Protein AF-A0A2V1DP53-F1 (afdb_monomer_lite)

InterPro domains:
  IPR018392 LysM domain [PS51782] (34-81)
  IPR036779 LysM domain superfamily [G3DSA:3.10.350.10] (40-82)

Foldseek 3Di:
DDDPDDPPPPPPPPPPDPCPPDDAQQDWDADDKDFAAQDDDQCSLVVLCVVLVHDSVVQCSQPVQADSSR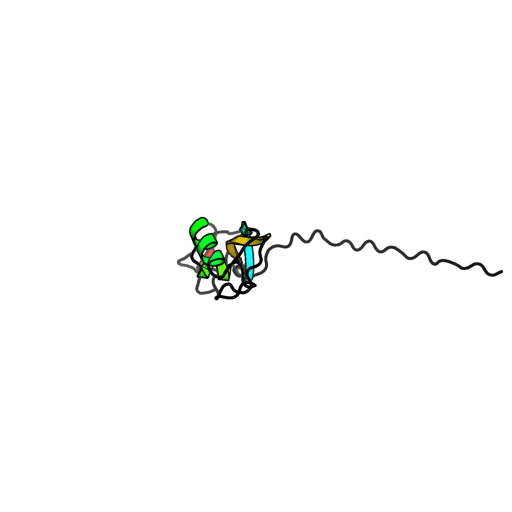PRDHHRDMGGNDTDRHHAAPPVQAADDVVRRHAVCPPPAGDQDPPPRGGHVHD

Secondary structure (DSSP, 8-state):
---------------------PPPTT-EEEEEEEE--S---TTHHHHHHHHTT--HHHHHHH-TTS-TTSTT--TT-EEEEEEEEPPPB-TTSB-BGGGTTBB-TTSSS-EE-TTT-BEES--

Sequence (123 aa):
MPTRLFALGVVSALLTPLVFCAPTPGDIVCRYEATTPAQVNYYTCTELSLKYFITVDKFFELNPSVDKDCETIKPNAVYCVKGWKQPPLANDGLCGLPHNNASCAGLDKQCCNSETWTCGNEE

Structure (mmCIF, N/CA/C/O backbone):
data_AF-A0A2V1DP53-F1
#
_entry.id   AF-A0A2V1DP53-F1
#
loop_
_atom_site.group_PDB
_atom_site.id
_atom_site.type_symbol
_atom_site.label_atom_id
_atom_site.label_alt_id
_atom_site.label_comp_id
_atom_site.label_asym_id
_atom_site.label_entity_id
_atom_site.label_seq_id
_atom_site.pdbx_PDB_ins_code
_atom_site.Cartn_x
_atom_site.Cartn_y
_atom_site.Cartn_z
_atom_site.occupancy
_atom_site.B_iso_or_equiv
_atom_site.auth_seq_id
_atom_site.auth_comp_id
_atom_site.auth_asym_id
_atom_site.auth_atom_id
_atom_site.pdbx_PDB_model_num
ATOM 1 N N . MET A 1 1 ? 45.204 -10.565 50.663 1.00 35.62 1 MET A N 1
ATOM 2 C CA . MET A 1 1 ? 44.944 -11.675 49.715 1.00 35.62 1 MET A CA 1
ATOM 3 C C . MET A 1 1 ? 43.518 -12.173 49.940 1.00 35.62 1 MET A C 1
ATOM 5 O O . MET A 1 1 ? 43.194 -12.339 51.108 1.00 35.62 1 MET A O 1
ATOM 9 N N . PRO A 1 2 ? 42.678 -12.416 48.913 1.00 44.06 2 PRO A N 1
ATOM 10 C CA . PRO A 1 2 ? 42.877 -12.214 47.480 1.00 44.06 2 PRO A CA 1
ATOM 11 C C . PRO A 1 2 ? 42.044 -11.051 46.908 1.00 44.06 2 PRO A C 1
ATOM 13 O O . PRO A 1 2 ? 40.897 -10.808 47.275 1.00 44.06 2 PRO A O 1
ATOM 16 N N . THR A 1 3 ? 42.666 -10.350 45.971 1.00 35.31 3 THR A N 1
ATOM 17 C CA . THR A 1 3 ? 42.108 -9.294 45.130 1.00 35.31 3 THR A CA 1
ATOM 18 C C . THR A 1 3 ? 41.232 -9.942 44.057 1.00 35.31 3 THR A C 1
ATOM 20 O O . THR A 1 3 ? 41.723 -10.775 43.295 1.00 35.31 3 THR A O 1
ATOM 23 N N . ARG A 1 4 ? 39.942 -9.592 43.974 1.00 48.47 4 ARG A N 1
ATOM 24 C CA . ARG A 1 4 ? 39.119 -9.969 42.817 1.00 48.47 4 ARG A CA 1
ATOM 25 C C . ARG A 1 4 ? 39.424 -9.008 41.674 1.00 48.47 4 ARG A C 1
ATOM 27 O O . ARG A 1 4 ? 39.021 -7.851 41.687 1.00 48.47 4 ARG A O 1
ATOM 34 N N . LEU A 1 5 ? 40.193 -9.519 40.723 1.00 44.00 5 LEU A N 1
ATOM 35 C CA . LEU A 1 5 ? 40.497 -8.905 39.443 1.00 44.00 5 LEU A CA 1
ATOM 36 C C . LEU A 1 5 ? 39.199 -8.867 38.617 1.00 44.00 5 LEU A C 1
ATOM 38 O O . LEU A 1 5 ? 38.767 -9.894 38.096 1.00 44.00 5 LEU A O 1
ATOM 42 N N . PHE A 1 6 ? 38.539 -7.711 38.536 1.00 46.09 6 PHE A N 1
ATOM 43 C CA . PHE A 1 6 ? 37.500 -7.503 37.530 1.00 46.09 6 PHE A CA 1
ATOM 44 C C . PHE A 1 6 ? 38.208 -7.285 36.198 1.00 46.09 6 PHE A C 1
ATOM 46 O O . PHE A 1 6 ? 38.866 -6.266 35.990 1.00 46.09 6 PHE A O 1
ATOM 53 N N . ALA A 1 7 ? 38.136 -8.293 35.331 1.00 48.44 7 ALA A N 1
ATOM 54 C CA . ALA A 1 7 ? 38.573 -8.177 33.954 1.00 48.44 7 ALA A CA 1
ATOM 55 C C . ALA A 1 7 ? 37.872 -6.968 33.317 1.00 48.44 7 ALA A C 1
ATOM 57 O O . ALA A 1 7 ? 36.646 -6.858 33.367 1.00 48.44 7 ALA A O 1
ATOM 58 N N . LEU A 1 8 ? 38.667 -6.065 32.742 1.00 46.22 8 LEU A N 1
ATOM 59 C CA . LEU A 1 8 ? 38.207 -5.013 31.844 1.00 46.22 8 LEU A CA 1
ATOM 60 C C . LEU A 1 8 ? 37.544 -5.694 30.644 1.00 46.22 8 LEU A C 1
ATOM 62 O O . LEU A 1 8 ? 38.205 -6.083 29.684 1.00 46.22 8 LEU A O 1
ATOM 66 N N . GLY A 1 9 ? 36.231 -5.895 30.741 1.00 44.94 9 GLY A N 1
ATOM 67 C CA . GLY A 1 9 ? 35.407 -6.263 29.608 1.00 44.94 9 GLY A CA 1
ATOM 68 C C . GLY A 1 9 ? 35.479 -5.124 28.607 1.00 44.94 9 GLY A C 1
ATOM 69 O O . GLY A 1 9 ? 34.985 -4.029 28.866 1.00 44.94 9 GLY A O 1
ATOM 70 N N . VAL A 1 10 ? 36.139 -5.372 27.482 1.00 55.25 10 VAL A N 1
ATOM 71 C CA . VAL A 1 10 ? 36.042 -4.529 26.297 1.00 55.25 10 VAL A CA 1
ATOM 72 C C . VAL A 1 10 ? 34.564 -4.407 25.938 1.00 55.25 10 VAL A C 1
ATOM 74 O O . VAL A 1 10 ? 33.945 -5.361 25.469 1.00 55.25 10 VAL A O 1
ATOM 77 N N . VAL A 1 11 ? 33.974 -3.240 26.195 1.00 53.72 11 VAL A N 1
ATOM 78 C CA . VAL A 1 11 ? 32.666 -2.892 25.645 1.00 53.72 11 VAL A CA 1
ATOM 79 C C . VAL A 1 11 ? 32.897 -2.738 24.149 1.00 53.72 11 VAL A C 1
ATOM 81 O O . VAL A 1 11 ? 33.346 -1.695 23.678 1.00 53.72 11 VAL A O 1
ATOM 84 N N . SER A 1 12 ? 32.698 -3.825 23.407 1.00 55.00 12 SER A N 1
ATOM 85 C CA . SER A 1 12 ? 32.661 -3.778 21.955 1.00 55.00 12 SER A CA 1
ATOM 86 C C . SER A 1 12 ? 31.461 -2.912 21.599 1.00 55.00 12 SER A C 1
ATOM 88 O O . SER A 1 12 ? 30.312 -3.333 21.731 1.00 55.00 12 SER A O 1
ATOM 90 N N . ALA A 1 13 ? 31.730 -1.658 21.240 1.00 55.69 13 ALA A N 1
ATOM 91 C CA . ALA A 1 13 ? 30.759 -0.821 20.572 1.00 55.69 13 ALA A CA 1
ATOM 92 C C . ALA A 1 13 ? 30.452 -1.518 19.246 1.00 55.69 13 ALA A C 1
ATOM 94 O O . ALA A 1 13 ? 31.193 -1.376 18.273 1.00 55.69 13 ALA A O 1
ATOM 95 N N . LEU A 1 14 ? 29.397 -2.335 19.234 1.00 57.44 14 LEU A N 1
ATOM 96 C CA . LEU A 1 14 ? 28.784 -2.770 17.996 1.00 57.44 14 LEU A CA 1
ATOM 97 C C . LEU A 1 14 ? 28.376 -1.480 17.292 1.00 57.44 14 LEU A C 1
ATOM 99 O O . LEU A 1 14 ? 27.417 -0.821 17.688 1.00 57.44 14 LEU A O 1
ATOM 103 N N . LEU A 1 15 ? 29.157 -1.094 16.284 1.00 55.44 15 LEU A N 1
ATOM 104 C CA . LEU A 1 15 ? 28.704 -0.228 15.214 1.00 55.44 15 LEU A CA 1
ATOM 105 C C . LEU A 1 15 ? 27.501 -0.941 14.597 1.00 55.44 15 LEU A C 1
ATOM 107 O O . LEU A 1 15 ? 27.648 -1.682 13.633 1.00 55.44 15 LEU A O 1
ATOM 111 N N . THR A 1 16 ? 26.312 -0.775 15.177 1.00 58.09 16 THR A N 1
ATOM 112 C CA . THR A 1 16 ? 25.082 -0.933 14.416 1.00 58.09 16 THR A CA 1
ATOM 113 C C . THR A 1 16 ? 25.226 0.078 13.295 1.00 58.09 16 THR A C 1
ATOM 115 O O . THR A 1 16 ? 25.246 1.281 13.590 1.00 58.09 16 THR A O 1
ATOM 118 N N . PRO A 1 17 ? 25.400 -0.354 12.033 1.00 54.41 17 PRO A N 1
ATOM 119 C CA . PRO A 1 17 ? 25.292 0.589 10.944 1.00 54.41 17 PRO A CA 1
ATOM 120 C C . PRO A 1 17 ? 23.936 1.257 11.139 1.00 54.41 17 PRO A C 1
ATOM 122 O O . PRO A 1 17 ? 22.970 0.593 11.532 1.00 54.41 17 PRO A O 1
ATOM 125 N N . LEU A 1 18 ? 23.849 2.559 10.896 1.00 56.50 18 LEU A N 1
ATOM 126 C CA . LEU A 1 18 ? 22.557 3.154 10.605 1.00 56.50 18 LEU A CA 1
ATOM 127 C C . LEU A 1 18 ? 22.102 2.496 9.297 1.00 56.50 18 LEU A C 1
ATOM 129 O O . LEU A 1 18 ? 22.380 2.993 8.209 1.00 56.50 18 LEU A O 1
ATOM 133 N N . VAL A 1 19 ? 21.519 1.299 9.413 1.00 57.72 19 VAL A N 1
ATOM 134 C CA . VAL A 1 19 ? 20.837 0.592 8.343 1.00 57.72 19 VAL A CA 1
ATOM 135 C C . VAL A 1 19 ? 19.652 1.486 8.051 1.00 57.72 19 VAL A C 1
ATOM 137 O O . VAL A 1 19 ? 18.611 1.404 8.700 1.00 57.72 19 VAL A O 1
ATOM 140 N N . PHE A 1 20 ? 19.837 2.411 7.115 1.00 58.94 20 PHE A N 1
ATOM 141 C CA . PHE A 1 20 ? 18.717 2.971 6.394 1.00 58.94 20 PHE A CA 1
ATOM 142 C C . PHE A 1 20 ? 18.068 1.776 5.702 1.00 58.94 20 PHE A C 1
ATOM 144 O O . PHE A 1 20 ? 18.566 1.272 4.698 1.00 58.94 20 PHE A O 1
ATOM 151 N N . CYS A 1 21 ? 17.045 1.241 6.364 1.00 63.56 21 CYS A N 1
ATOM 152 C CA . CYS A 1 21 ? 16.296 0.069 5.956 1.00 63.56 21 CYS A CA 1
ATOM 153 C C . CYS A 1 21 ? 15.524 0.451 4.694 1.00 63.56 21 CYS A C 1
ATOM 155 O O . CYS A 1 21 ? 14.397 0.941 4.765 1.00 63.56 21 CYS A O 1
ATOM 157 N N . ALA A 1 22 ? 16.176 0.343 3.536 1.00 77.00 22 ALA A N 1
ATOM 158 C CA . ALA A 1 22 ? 15.469 0.406 2.273 1.00 77.00 22 ALA A CA 1
ATOM 159 C C . ALA A 1 22 ? 14.455 -0.751 2.264 1.00 77.00 22 ALA A C 1
ATOM 161 O O . ALA A 1 22 ? 14.828 -1.870 2.629 1.00 77.00 22 ALA A O 1
ATOM 162 N N . PRO A 1 23 ? 13.190 -0.499 1.893 1.00 85.56 23 PRO A N 1
ATOM 163 C CA . PRO A 1 23 ? 12.180 -1.543 1.858 1.00 85.56 23 PRO A CA 1
ATOM 164 C C . PRO A 1 23 ? 12.606 -2.643 0.886 1.00 85.56 23 PRO A C 1
ATOM 166 O O . PRO A 1 23 ? 13.046 -2.375 -0.236 1.00 85.56 23 PRO A O 1
ATOM 169 N N . THR A 1 24 ? 12.479 -3.885 1.330 1.00 90.38 24 THR A N 1
ATOM 170 C CA . THR A 1 24 ? 12.749 -5.073 0.528 1.00 90.38 24 THR A CA 1
ATOM 171 C C . THR A 1 24 ? 11.529 -5.436 -0.318 1.00 90.38 24 THR A C 1
ATOM 173 O O . THR A 1 24 ? 10.407 -5.030 -0.002 1.00 90.38 24 THR A O 1
ATOM 176 N N . PRO A 1 25 ? 11.704 -6.190 -1.418 1.00 92.44 25 PRO A N 1
ATOM 177 C CA . PRO A 1 25 ? 10.578 -6.641 -2.222 1.00 92.44 25 PRO A CA 1
ATOM 178 C C . PRO A 1 25 ? 9.557 -7.408 -1.378 1.00 92.44 25 PRO A C 1
ATOM 180 O O . PRO A 1 25 ? 9.873 -8.417 -0.752 1.00 92.44 25 PRO A O 1
ATOM 183 N N . GLY A 1 26 ? 8.314 -6.940 -1.400 1.00 92.12 26 GLY A N 1
ATOM 184 C CA . GLY A 1 26 ? 7.209 -7.495 -0.631 1.00 92.12 26 GLY A CA 1
ATOM 185 C C . GLY A 1 26 ? 6.844 -6.720 0.633 1.00 92.12 26 GLY A C 1
ATOM 186 O O . GLY A 1 26 ? 5.721 -6.904 1.107 1.00 92.12 26 GLY A O 1
ATOM 187 N N . ASP A 1 27 ? 7.713 -5.832 1.119 1.00 94.00 27 ASP A N 1
ATOM 188 C CA . ASP A 1 27 ? 7.405 -4.962 2.252 1.00 94.00 27 ASP A CA 1
ATOM 189 C C . ASP A 1 27 ? 6.283 -3.984 1.904 1.00 94.00 27 ASP A C 1
ATOM 19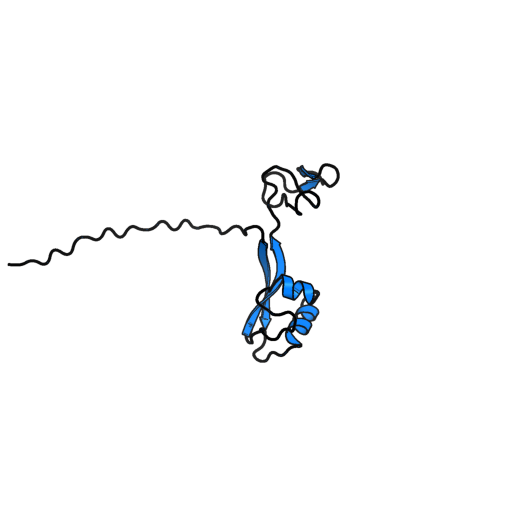1 O O . ASP A 1 27 ? 6.171 -3.512 0.770 1.00 94.00 27 ASP A O 1
ATOM 195 N N . ILE A 1 28 ? 5.457 -3.637 2.890 1.00 95.50 28 ILE A N 1
ATOM 196 C CA . ILE A 1 28 ? 4.486 -2.557 2.728 1.00 95.50 28 ILE A CA 1
ATOM 197 C C . ILE A 1 28 ? 5.179 -1.229 3.016 1.00 95.50 28 ILE A C 1
ATOM 199 O O . ILE A 1 28 ? 5.534 -0.927 4.154 1.00 95.50 28 ILE A O 1
ATOM 203 N N . VAL A 1 29 ? 5.325 -0.404 1.983 1.00 94.62 29 VAL A N 1
ATOM 204 C CA . VAL A 1 29 ? 5.775 0.979 2.128 1.00 94.62 29 VAL A CA 1
ATOM 205 C C . VAL A 1 29 ? 4.562 1.840 2.438 1.00 94.62 29 VAL A C 1
ATOM 207 O O . VAL A 1 29 ? 3.760 2.154 1.551 1.00 94.62 29 VAL A O 1
ATOM 210 N N . CYS A 1 30 ? 4.418 2.223 3.707 1.00 96.94 30 CYS A N 1
ATOM 211 C CA . CYS A 1 30 ? 3.339 3.104 4.118 1.00 96.94 30 CYS A CA 1
ATOM 212 C C . CYS A 1 30 ? 3.710 4.580 3.959 1.00 96.94 30 CYS A C 1
ATOM 214 O O . CYS A 1 30 ? 4.723 5.048 4.468 1.00 96.94 30 CYS A O 1
ATOM 216 N N . ARG A 1 31 ? 2.860 5.328 3.252 1.00 96.50 31 ARG A N 1
ATOM 217 C CA . ARG A 1 31 ? 2.997 6.773 3.028 1.00 96.50 31 ARG A CA 1
ATOM 218 C C . ARG A 1 31 ? 2.041 7.589 3.890 1.00 96.50 31 ARG A C 1
ATOM 220 O O . ARG A 1 31 ? 2.322 8.752 4.171 1.00 96.50 31 ARG A O 1
ATOM 227 N N . TYR A 1 32 ? 0.887 7.026 4.233 1.00 97.62 32 TYR A N 1
ATOM 228 C CA . TYR A 1 32 ? -0.089 7.684 5.087 1.00 97.62 32 TYR A CA 1
ATOM 229 C C . TYR A 1 32 ? -0.819 6.666 5.951 1.00 97.62 32 TYR A C 1
ATOM 231 O O . TYR A 1 32 ? -1.300 5.640 5.462 1.00 97.62 32 TYR A O 1
ATOM 239 N N . GLU A 1 33 ? -0.925 7.002 7.226 1.00 98.38 33 GLU A N 1
ATOM 240 C CA . GLU A 1 33 ? -1.472 6.156 8.271 1.00 98.38 33 GLU A CA 1
ATOM 241 C C . GLU A 1 33 ? -2.750 6.767 8.848 1.00 98.38 33 GLU A C 1
ATOM 243 O O . GLU A 1 33 ? -2.950 7.984 8.837 1.00 98.38 33 GLU A O 1
ATOM 248 N N . ALA A 1 34 ? -3.615 5.911 9.374 1.00 98.00 34 ALA A N 1
ATOM 249 C CA . ALA A 1 34 ? -4.808 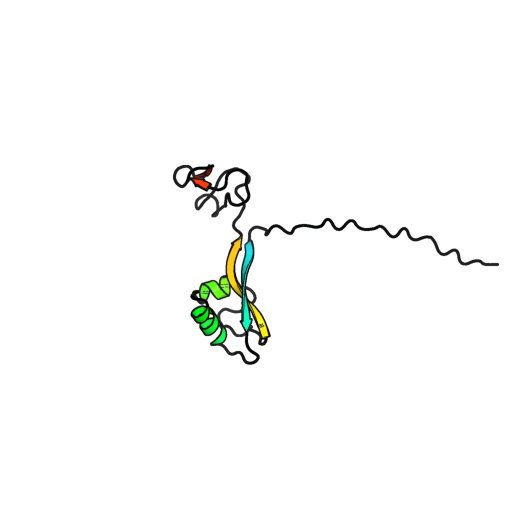6.296 10.101 1.00 98.00 34 ALA A CA 1
ATOM 250 C C . ALA A 1 34 ? -4.870 5.556 11.434 1.00 98.00 34 ALA A C 1
ATOM 252 O O . ALA A 1 34 ? -4.601 4.357 11.502 1.00 98.00 34 ALA A O 1
ATOM 253 N N . THR A 1 35 ? -5.281 6.267 12.480 1.00 98.31 35 THR A N 1
ATOM 254 C CA . THR A 1 35 ? -5.535 5.671 13.791 1.00 98.31 35 THR A CA 1
ATOM 255 C C . THR A 1 35 ? -7.016 5.348 13.926 1.00 98.31 35 THR A C 1
ATOM 257 O O . THR A 1 35 ? -7.872 6.216 13.733 1.00 98.31 35 THR A O 1
ATOM 260 N N . THR A 1 36 ? -7.336 4.106 14.271 1.00 98.19 36 THR A N 1
ATOM 261 C CA . THR A 1 36 ? -8.706 3.707 14.626 1.00 98.19 36 THR A CA 1
ATOM 262 C C . THR A 1 36 ? -9.161 4.378 15.925 1.00 98.19 36 THR A C 1
ATOM 264 O O . THR A 1 36 ? -8.336 4.569 16.822 1.00 98.19 36 THR A O 1
ATOM 267 N N . PRO A 1 37 ? -10.462 4.661 16.092 1.00 96.56 37 PRO A N 1
ATOM 268 C CA . PRO A 1 37 ? -11.008 5.140 17.360 1.00 96.56 37 PRO A CA 1
ATOM 269 C C . PRO A 1 37 ? -10.955 4.071 18.471 1.00 96.56 37 PRO A C 1
ATOM 271 O O . PRO A 1 37 ? -10.559 2.925 18.257 1.00 96.56 37 PRO A O 1
ATOM 274 N N . ALA A 1 38 ? -11.381 4.450 19.680 1.00 97.50 38 ALA A N 1
ATOM 275 C CA . ALA A 1 38 ? -11.408 3.563 20.847 1.00 97.50 38 ALA A CA 1
ATOM 276 C C . ALA A 1 38 ? -12.445 2.427 20.753 1.00 97.50 38 ALA A C 1
ATOM 278 O O . ALA A 1 38 ? -12.350 1.452 21.494 1.00 97.50 38 ALA A O 1
ATOM 279 N N . GLN A 1 39 ? -13.432 2.553 19.866 1.00 97.38 39 GLN A N 1
ATOM 280 C CA . GLN A 1 39 ? -14.423 1.518 19.584 1.00 97.38 39 GLN A CA 1
ATOM 281 C C . GLN A 1 39 ? -14.302 1.115 18.123 1.00 97.38 39 GLN A C 1
ATOM 283 O O . GLN A 1 39 ? -14.346 1.973 17.248 1.00 97.38 39 GLN A O 1
ATOM 288 N N . VAL A 1 40 ? -14.159 -0.180 17.871 1.00 98.19 40 VAL A N 1
ATOM 289 C CA . VAL A 1 40 ? -14.067 -0.750 16.526 1.00 98.19 40 VAL A CA 1
ATOM 290 C C . VAL A 1 40 ? -15.053 -1.900 16.403 1.00 98.19 40 VAL A C 1
ATOM 292 O O . VAL A 1 40 ? -15.470 -2.488 17.402 1.00 98.19 40 VAL A O 1
ATOM 295 N N . ASN A 1 41 ? -15.449 -2.201 15.178 1.00 96.38 41 ASN A N 1
ATOM 296 C CA . ASN A 1 41 ? -16.283 -3.344 14.842 1.00 96.38 41 ASN A CA 1
ATOM 297 C C . ASN A 1 41 ? -15.945 -3.801 13.411 1.00 96.38 41 ASN A C 1
ATOM 299 O O . ASN A 1 41 ? -15.081 -3.218 12.754 1.00 96.38 41 ASN A O 1
ATOM 303 N N . TYR A 1 42 ? -16.646 -4.815 12.906 1.00 94.38 42 TYR A N 1
ATOM 304 C CA . TYR A 1 42 ? -16.389 -5.358 11.568 1.00 94.38 42 TYR A CA 1
ATOM 305 C C . TYR A 1 42 ? -16.572 -4.339 10.421 1.00 94.38 42 TYR A C 1
ATOM 307 O O . TYR A 1 42 ? -16.013 -4.523 9.341 1.00 94.38 42 TYR A O 1
ATOM 315 N N . TYR A 1 43 ? -17.306 -3.236 10.627 1.00 97.00 43 TYR A N 1
ATOM 316 C CA . TYR A 1 43 ? -17.437 -2.164 9.635 1.00 97.00 43 TYR A CA 1
ATOM 317 C C . TYR A 1 43 ? -16.230 -1.226 9.589 1.00 97.00 43 TYR A C 1
ATOM 319 O O . TYR A 1 43 ? -16.040 -0.551 8.578 1.00 97.00 43 TYR A O 1
ATOM 327 N N . THR A 1 44 ? -15.388 -1.189 10.627 1.00 98.06 44 THR A N 1
ATOM 328 C CA . THR A 1 44 ? -14.297 -0.209 10.748 1.00 98.06 44 THR A CA 1
ATOM 329 C C . THR A 1 44 ? -13.336 -0.241 9.554 1.00 98.06 44 THR A C 1
ATOM 331 O O . THR A 1 44 ? -12.940 0.819 9.069 1.00 98.06 44 THR A O 1
ATOM 334 N N . CYS A 1 45 ? -13.001 -1.420 9.015 1.00 98.19 45 CYS A N 1
ATOM 335 C CA . CYS A 1 45 ? -12.163 -1.521 7.812 1.00 98.19 45 CYS A CA 1
ATOM 336 C C . CYS A 1 45 ? -12.825 -0.855 6.594 1.00 98.19 45 CYS A C 1
ATOM 338 O O . CYS A 1 45 ? -12.163 -0.146 5.833 1.00 98.19 45 CYS A O 1
ATOM 340 N N . THR A 1 46 ? -14.140 -1.029 6.425 1.00 98.25 46 THR A N 1
ATOM 341 C CA . THR A 1 46 ? -14.905 -0.401 5.337 1.00 98.25 46 THR A CA 1
ATOM 342 C C . THR A 1 46 ? -15.004 1.111 5.534 1.00 98.25 46 THR A C 1
ATOM 344 O O . THR A 1 46 ? -14.782 1.868 4.593 1.00 98.25 46 THR A O 1
ATOM 347 N N . GLU A 1 47 ? -15.267 1.571 6.758 1.00 98.25 47 GLU A N 1
ATOM 348 C CA . GLU A 1 47 ? -15.338 2.998 7.093 1.00 98.25 47 GLU A CA 1
ATOM 349 C C . GLU A 1 47 ? -14.005 3.717 6.847 1.00 98.25 47 GLU A C 1
ATOM 351 O O . GLU A 1 47 ? -13.986 4.790 6.241 1.00 98.25 47 GLU A O 1
ATOM 356 N N . LEU A 1 48 ? -12.880 3.118 7.259 1.00 98.06 48 LEU A N 1
ATOM 357 C CA . LEU A 1 48 ? -11.545 3.643 6.959 1.00 98.06 48 LEU A CA 1
ATOM 358 C C . LEU A 1 48 ? -11.288 3.667 5.451 1.00 98.06 48 LEU A C 1
ATOM 360 O O . LEU A 1 48 ? -10.822 4.679 4.929 1.00 98.06 48 LEU A O 1
ATOM 364 N N . SER A 1 49 ? -11.635 2.590 4.746 1.00 98.38 49 SER A N 1
ATOM 365 C CA . SER A 1 49 ? -11.449 2.501 3.296 1.00 98.38 49 SER A CA 1
ATOM 366 C C . SER A 1 49 ? -12.202 3.614 2.562 1.00 98.38 49 SER A C 1
ATOM 368 O O . SER A 1 49 ? -11.614 4.335 1.757 1.00 98.38 49 SER A O 1
ATOM 370 N N . LEU A 1 50 ? -13.472 3.838 2.918 1.00 98.50 50 LEU A N 1
ATOM 371 C CA . LEU A 1 50 ? -14.292 4.922 2.372 1.00 98.50 50 LEU A CA 1
ATOM 372 C C . LEU A 1 50 ? -13.723 6.303 2.714 1.00 98.50 50 LEU A C 1
ATOM 374 O O . LEU A 1 50 ? -13.598 7.149 1.831 1.00 98.50 50 LEU A O 1
ATOM 378 N N . LYS A 1 51 ? -13.334 6.527 3.976 1.00 98.38 51 LYS A N 1
ATOM 379 C CA . LYS A 1 51 ? -12.780 7.807 4.447 1.00 98.38 51 LYS A CA 1
ATOM 380 C C . LYS A 1 51 ? -11.516 8.219 3.689 1.00 98.38 51 LYS A C 1
ATOM 382 O O . LYS A 1 51 ? -11.305 9.410 3.468 1.00 98.38 51 LYS A O 1
ATOM 387 N N . TYR A 1 52 ? -10.680 7.252 3.319 1.00 98.12 52 TYR A N 1
ATOM 388 C CA . TYR A 1 52 ? -9.414 7.486 2.619 1.00 98.12 52 TYR A CA 1
ATOM 389 C C . TYR A 1 52 ? -9.473 7.181 1.120 1.00 98.12 52 TYR A C 1
ATOM 391 O O . TYR A 1 52 ? -8.440 7.228 0.453 1.00 98.12 52 TYR A O 1
ATOM 399 N N . PHE A 1 53 ? -10.673 6.944 0.581 1.00 97.94 53 PHE A N 1
ATOM 400 C CA . PHE A 1 53 ? -10.920 6.708 -0.842 1.00 97.94 53 PHE A CA 1
ATOM 401 C C . PHE A 1 53 ? -10.093 5.545 -1.422 1.00 97.94 53 PHE A C 1
ATOM 403 O O . PHE A 1 53 ? -9.566 5.635 -2.531 1.00 97.94 53 PHE A O 1
ATOM 410 N N . ILE A 1 54 ? -9.987 4.443 -0.675 1.00 98.00 54 ILE A N 1
ATOM 411 C CA . ILE A 1 54 ? -9.377 3.184 -1.123 1.00 98.00 54 ILE A CA 1
ATOM 412 C C . ILE A 1 54 ? -10.414 2.058 -1.131 1.00 98.00 54 ILE A C 1
ATOM 414 O O . ILE A 1 54 ? -11.448 2.137 -0.468 1.00 98.00 54 ILE A O 1
ATOM 418 N N . THR A 1 55 ? -10.145 0.990 -1.880 1.00 98.38 55 THR A N 1
ATOM 419 C CA . THR A 1 55 ? -10.94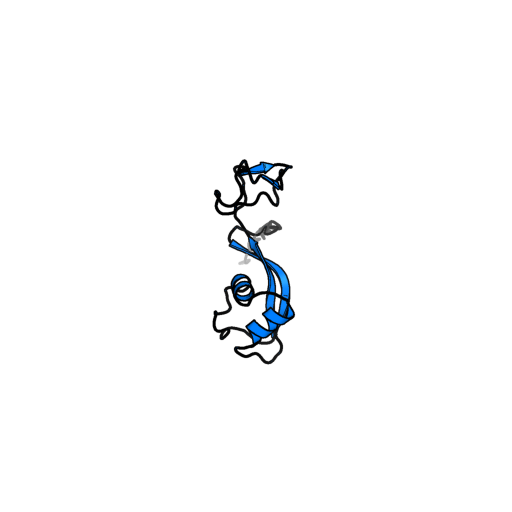9 -0.234 -1.783 1.00 98.38 55 THR A CA 1
ATOM 420 C C . THR A 1 55 ? -10.627 -0.973 -0.484 1.00 98.38 55 THR A C 1
ATOM 422 O O . THR A 1 55 ? -9.514 -0.873 0.037 1.00 98.38 55 THR A O 1
ATOM 425 N N . VAL A 1 56 ? -11.581 -1.759 0.022 1.00 97.94 56 VAL A N 1
ATOM 426 C CA . VAL A 1 56 ? -11.357 -2.598 1.213 1.00 97.94 56 VAL A CA 1
ATOM 427 C C . VAL A 1 56 ? -10.262 -3.639 0.950 1.00 97.94 56 VAL A C 1
ATOM 429 O O . VAL A 1 56 ? -9.391 -3.846 1.789 1.00 97.94 56 VAL A O 1
ATOM 432 N N . ASP A 1 57 ? -10.215 -4.203 -0.260 1.00 98.12 57 ASP A N 1
ATOM 433 C CA . ASP A 1 57 ? -9.124 -5.095 -0.670 1.00 98.12 57 ASP A CA 1
ATOM 434 C C . ASP A 1 57 ? -7.756 -4.410 -0.586 1.00 98.12 57 ASP A C 1
ATOM 436 O O . ASP A 1 57 ? -6.791 -5.013 -0.118 1.00 98.12 57 ASP A O 1
ATOM 440 N N . LYS A 1 58 ? -7.666 -3.129 -0.978 1.00 98.06 58 LYS A N 1
ATOM 441 C CA . LYS A 1 58 ? -6.422 -2.367 -0.848 1.00 98.06 58 LYS A CA 1
ATOM 442 C C . LYS A 1 58 ? -6.063 -2.126 0.615 1.00 98.06 58 LYS A C 1
ATOM 444 O O . LYS A 1 58 ? -4.886 -2.185 0.958 1.00 98.06 58 LYS A O 1
ATOM 449 N N . PHE A 1 59 ? -7.044 -1.878 1.480 1.00 98.38 59 PHE A N 1
ATOM 450 C CA . PHE A 1 59 ? -6.801 -1.770 2.917 1.00 98.38 59 PHE A CA 1
ATOM 451 C C . PHE A 1 59 ? -6.189 -3.060 3.478 1.00 98.38 59 PHE A C 1
ATOM 453 O O . PHE A 1 59 ? -5.182 -2.988 4.178 1.00 98.38 59 PHE A O 1
ATOM 460 N N . PHE A 1 60 ? -6.726 -4.231 3.123 1.00 98.31 60 PHE A N 1
ATOM 461 C CA . PHE A 1 60 ? -6.161 -5.515 3.554 1.00 98.31 60 PHE A CA 1
ATOM 462 C C . PHE A 1 60 ? -4.786 -5.800 2.938 1.00 98.31 60 PHE A C 1
ATOM 464 O O . PHE A 1 60 ? -3.907 -6.316 3.621 1.00 98.31 60 PHE A O 1
ATOM 471 N N . GLU A 1 61 ? -4.550 -5.412 1.680 1.00 97.88 61 GLU A N 1
ATOM 472 C CA . GLU A 1 61 ? -3.224 -5.511 1.054 1.00 97.88 61 GLU A CA 1
ATOM 473 C C . GLU A 1 61 ? -2.171 -4.707 1.833 1.00 97.88 61 GLU A C 1
ATOM 475 O O . GLU A 1 61 ? -1.058 -5.182 2.051 1.00 97.88 61 GLU A O 1
ATOM 480 N N . LEU A 1 62 ? -2.528 -3.496 2.269 1.00 98.44 62 LEU A N 1
ATOM 481 C CA . LEU A 1 62 ? -1.647 -2.615 3.036 1.00 98.44 62 LEU A CA 1
ATOM 482 C C . LEU A 1 62 ? -1.523 -3.019 4.513 1.00 98.44 62 LEU A C 1
ATOM 484 O O . LEU A 1 62 ? -0.604 -2.563 5.188 1.00 98.44 62 LEU A O 1
ATOM 488 N N . ASN A 1 63 ? -2.425 -3.856 5.024 1.00 98.19 63 ASN A N 1
ATOM 489 C CA . ASN A 1 63 ? -2.460 -4.262 6.427 1.00 98.19 63 ASN A CA 1
ATOM 490 C C . ASN A 1 63 ? -2.658 -5.780 6.536 1.00 98.19 63 ASN A C 1
ATOM 492 O O . ASN A 1 63 ? -3.701 -6.227 7.009 1.00 98.19 63 ASN A O 1
ATOM 496 N N . PRO A 1 64 ? -1.660 -6.591 6.138 1.00 97.12 64 PRO A N 1
ATOM 497 C CA . PRO A 1 64 ? -1.795 -8.048 6.053 1.00 97.12 64 PRO A CA 1
ATOM 498 C C . PRO A 1 64 ? -1.981 -8.750 7.409 1.00 97.12 64 PRO A C 1
ATOM 500 O O . PRO A 1 64 ? -2.207 -9.954 7.444 1.00 97.12 64 PRO A O 1
ATOM 503 N N . SER A 1 65 ? -1.858 -8.025 8.524 1.00 96.25 65 SER A N 1
ATOM 504 C CA . SER A 1 65 ? -2.175 -8.515 9.870 1.00 96.25 65 SER A CA 1
ATOM 505 C C . SER A 1 65 ? -3.658 -8.395 10.235 1.00 96.25 65 SER A C 1
ATOM 507 O O . SER A 1 65 ? -4.045 -8.867 11.303 1.00 96.25 65 SER A O 1
ATOM 509 N N . VAL A 1 66 ? -4.462 -7.737 9.393 1.00 97.81 66 VAL A N 1
ATOM 510 C CA . VAL A 1 66 ? -5.913 -7.632 9.540 1.00 97.81 66 VAL A CA 1
ATOM 511 C C . VAL A 1 66 ? -6.572 -8.683 8.658 1.00 97.81 66 VAL A C 1
ATOM 513 O O . VAL A 1 66 ? -6.333 -8.734 7.451 1.00 97.81 66 VAL A O 1
ATOM 516 N N . ASP A 1 67 ? -7.421 -9.502 9.263 1.00 96.12 67 ASP A N 1
ATOM 517 C CA . ASP A 1 67 ? -8.161 -10.543 8.563 1.00 96.12 67 ASP A CA 1
ATOM 518 C C . ASP A 1 67 ? -9.224 -9.929 7.649 1.00 96.12 67 ASP A C 1
ATOM 520 O O . ASP A 1 67 ? -9.708 -8.816 7.866 1.00 96.12 67 ASP A O 1
ATOM 524 N N . LYS A 1 68 ? -9.594 -10.657 6.591 1.00 96.31 68 LYS A N 1
ATOM 525 C CA . LYS A 1 68 ? -10.502 -10.146 5.548 1.00 96.31 68 LYS A CA 1
ATOM 526 C C . LYS A 1 68 ? -11.933 -9.892 6.033 1.00 96.31 68 LYS A C 1
ATOM 528 O O . LYS A 1 68 ? -12.680 -9.181 5.368 1.00 96.31 68 LYS A O 1
ATOM 533 N N . ASP A 1 69 ? -12.317 -10.470 7.163 1.00 94.75 69 ASP A N 1
ATOM 534 C CA . ASP A 1 69 ? -13.575 -10.209 7.872 1.00 94.75 69 ASP A CA 1
ATOM 535 C C . ASP A 1 69 ? -13.468 -9.040 8.874 1.00 94.75 69 ASP A C 1
ATOM 537 O O . ASP A 1 69 ? -14.457 -8.671 9.505 1.00 94.75 69 ASP A O 1
ATOM 541 N N . CYS A 1 70 ? -12.294 -8.403 8.963 1.00 97.38 70 CYS A N 1
ATOM 542 C CA . CYS A 1 70 ? -11.973 -7.296 9.858 1.00 97.38 70 CYS A CA 1
ATOM 543 C C . CYS A 1 70 ? -12.001 -7.663 11.357 1.00 97.38 70 CYS A C 1
ATOM 545 O O . CYS A 1 70 ? -11.969 -6.766 12.197 1.00 97.38 70 CYS A O 1
ATOM 547 N N . GLU A 1 71 ? -12.022 -8.946 11.738 1.00 95.06 71 GLU A N 1
ATOM 548 C CA . GLU A 1 71 ? -12.149 -9.339 13.153 1.00 95.06 71 GLU A CA 1
ATOM 549 C C . GLU A 1 71 ? -10.912 -8.997 13.999 1.00 95.06 71 GLU A C 1
ATOM 551 O O . GLU A 1 71 ? -11.024 -8.719 15.195 1.00 95.06 71 GLU A O 1
ATOM 556 N N . THR A 1 72 ? -9.726 -8.956 13.390 1.00 97.12 72 THR A N 1
ATOM 557 C CA . THR A 1 72 ? -8.462 -8.664 14.086 1.00 97.12 72 THR A CA 1
ATOM 558 C C . THR A 1 72 ? -8.100 -7.179 14.133 1.00 97.12 72 THR A C 1
ATOM 560 O O . THR A 1 72 ? -7.023 -6.824 14.633 1.00 97.12 72 THR A O 1
ATOM 563 N N . ILE A 1 73 ? -8.988 -6.287 13.668 1.00 98.12 73 ILE A N 1
ATOM 564 C CA . ILE A 1 73 ? -8.790 -4.844 13.822 1.00 98.12 73 ILE A CA 1
ATOM 565 C C . ILE A 1 73 ? -8.812 -4.456 15.303 1.00 98.12 73 ILE A C 1
ATOM 567 O O . ILE A 1 73 ? -9.627 -4.930 16.093 1.00 98.12 73 ILE A O 1
ATOM 571 N N . LYS A 1 74 ? -7.892 -3.579 15.702 1.00 98.31 74 LYS A N 1
ATOM 572 C CA . LYS A 1 74 ? -7.705 -3.185 17.099 1.00 98.31 74 LYS A CA 1
ATOM 573 C C . LYS A 1 74 ? -8.099 -1.727 17.289 1.00 98.31 74 LYS A C 1
ATOM 575 O O . LYS A 1 74 ? -7.786 -0.915 16.424 1.00 98.31 74 LYS A O 1
ATOM 580 N N . PRO A 1 75 ? -8.734 -1.369 18.416 1.00 98.19 75 PRO A N 1
ATOM 581 C CA . PRO A 1 75 ? -8.980 0.025 18.753 1.00 98.19 75 PRO A CA 1
ATOM 582 C C . PRO A 1 75 ? -7.667 0.749 19.059 1.00 98.19 75 PRO A C 1
ATOM 584 O O . PRO A 1 75 ? -6.719 0.148 19.566 1.00 98.19 75 PRO A O 1
ATOM 587 N N . ASN A 1 76 ? -7.627 2.059 18.801 1.00 97.94 76 ASN A N 1
ATOM 588 C CA . ASN A 1 76 ? -6.449 2.915 19.008 1.00 97.94 76 ASN A CA 1
ATOM 589 C C . ASN A 1 76 ? -5.151 2.408 18.335 1.00 97.94 76 ASN A C 1
ATOM 591 O O . ASN A 1 76 ? -4.056 2.747 18.782 1.00 97.94 76 ASN A O 1
ATOM 595 N N . ALA A 1 77 ? -5.256 1.600 17.278 1.00 98.31 77 ALA A N 1
ATOM 596 C CA . ALA A 1 77 ? -4.121 1.112 16.505 1.00 98.31 77 ALA A CA 1
ATOM 597 C C . ALA A 1 77 ? -3.948 1.898 15.198 1.00 98.31 77 ALA A C 1
ATOM 599 O O . ALA A 1 77 ? -4.871 2.563 14.719 1.00 98.31 77 ALA A O 1
ATOM 600 N N . VAL A 1 78 ? -2.736 1.838 14.649 1.00 98.31 78 VAL A N 1
ATOM 601 C CA . VAL A 1 78 ? -2.332 2.540 13.429 1.00 98.31 78 VAL A CA 1
ATOM 602 C C . VAL A 1 78 ? -2.358 1.569 12.255 1.00 98.31 78 VAL A C 1
ATOM 604 O O . VAL A 1 78 ? -1.798 0.478 12.344 1.00 98.31 78 VAL A O 1
ATOM 607 N N . TYR A 1 79 ? -2.994 1.982 11.163 1.00 98.50 79 TYR A N 1
ATOM 608 C CA . TYR A 1 79 ? -3.114 1.206 9.934 1.00 98.50 79 TYR A CA 1
ATOM 609 C C . TYR A 1 79 ? -2.731 2.043 8.725 1.00 98.50 79 TYR A C 1
ATOM 611 O O . TYR A 1 79 ? -3.003 3.244 8.661 1.00 98.50 79 TYR A O 1
ATOM 619 N N . CYS A 1 80 ? -2.128 1.398 7.736 1.00 98.69 80 CYS A N 1
ATOM 620 C CA . CYS A 1 80 ? -1.748 2.049 6.503 1.00 98.69 80 CYS A CA 1
ATOM 621 C C . CYS A 1 80 ? -2.961 2.244 5.588 1.00 98.69 80 CYS A C 1
ATOM 623 O O . CYS A 1 80 ? -3.652 1.289 5.245 1.00 98.69 80 CYS A O 1
ATOM 625 N N . VAL A 1 81 ? -3.210 3.478 5.155 1.00 98.38 81 VAL A N 1
ATOM 626 C CA . VAL A 1 81 ? -4.335 3.819 4.258 1.00 98.38 81 VAL A CA 1
ATOM 627 C C . VAL A 1 81 ? -3.871 4.462 2.951 1.00 98.38 81 VAL A C 1
ATOM 629 O O . VAL A 1 81 ? -4.670 4.729 2.058 1.00 98.38 81 VAL A O 1
ATOM 632 N N . LYS A 1 82 ? -2.562 4.689 2.804 1.00 98.00 82 LYS A N 1
ATOM 633 C CA . LYS A 1 82 ? -1.925 5.010 1.527 1.00 98.00 82 LYS A CA 1
ATOM 634 C C . LYS A 1 82 ? -0.530 4.420 1.510 1.00 98.00 82 LYS A C 1
ATOM 636 O O . LYS A 1 82 ? 0.303 4.780 2.335 1.00 98.00 82 LYS A O 1
ATOM 641 N N . GLY A 1 83 ? -0.257 3.572 0.536 1.00 96.12 83 GLY A N 1
ATOM 642 C CA . GLY A 1 83 ? 1.024 2.901 0.406 1.00 96.12 83 GLY A CA 1
ATOM 643 C C . GLY A 1 83 ? 1.019 1.941 -0.768 1.00 96.12 83 GLY A C 1
ATOM 644 O O . GLY A 1 83 ? 0.070 1.908 -1.559 1.00 96.12 83 GLY A O 1
ATOM 645 N N . TRP A 1 84 ? 2.076 1.152 -0.868 1.00 94.62 84 TRP A N 1
ATOM 646 C CA . TRP A 1 84 ? 2.197 0.092 -1.859 1.00 94.62 84 TRP A CA 1
ATOM 647 C C . TRP A 1 84 ? 3.034 -1.053 -1.307 1.00 94.62 84 TRP A C 1
ATOM 649 O O . TRP A 1 84 ? 3.842 -0.871 -0.398 1.00 94.62 84 TRP A O 1
ATOM 659 N N . LYS A 1 85 ? 2.846 -2.237 -1.885 1.00 94.69 85 LYS A N 1
ATOM 660 C CA . LYS A 1 85 ? 3.773 -3.345 -1.711 1.00 94.69 85 LYS A CA 1
ATOM 661 C C . LYS A 1 85 ? 5.000 -3.097 -2.579 1.00 94.69 85 LYS A C 1
ATOM 663 O O . LYS A 1 85 ? 4.859 -2.870 -3.780 1.00 94.69 85 LYS A O 1
ATOM 668 N N . GLN A 1 86 ? 6.181 -3.119 -1.979 1.00 93.69 86 GLN A N 1
ATOM 669 C CA . GLN A 1 86 ? 7.428 -2.842 -2.669 1.00 93.69 86 GLN A CA 1
ATOM 670 C C . GLN A 1 86 ? 7.670 -3.899 -3.757 1.00 93.69 86 GLN A C 1
ATOM 672 O O . GLN A 1 86 ? 7.736 -5.091 -3.437 1.00 93.69 86 GLN A O 1
ATOM 677 N N . PRO A 1 87 ? 7.781 -3.508 -5.038 1.00 93.75 87 PRO A N 1
ATOM 678 C CA . PRO A 1 87 ? 8.129 -4.444 -6.096 1.00 93.75 87 PRO A CA 1
ATOM 679 C C . PRO A 1 87 ? 9.599 -4.884 -5.990 1.00 93.75 87 PRO A C 1
ATOM 681 O O . PRO A 1 87 ? 10.405 -4.225 -5.326 1.00 93.75 87 PRO A O 1
ATOM 684 N N . PRO A 1 88 ? 9.983 -5.976 -6.673 1.00 95.31 88 PRO A N 1
ATOM 685 C CA . PRO A 1 88 ? 11.387 -6.279 -6.928 1.00 95.31 88 PRO A CA 1
ATOM 686 C C . PRO A 1 88 ? 12.103 -5.089 -7.577 1.00 95.31 88 PRO A C 1
ATOM 688 O O . PRO A 1 88 ? 11.511 -4.385 -8.390 1.00 95.31 88 PRO A O 1
ATOM 691 N N . LEU A 1 89 ? 13.373 -4.865 -7.244 1.00 93.69 89 LEU A N 1
ATOM 692 C CA . LEU A 1 89 ? 14.198 -3.890 -7.962 1.00 93.69 89 LEU A CA 1
ATOM 693 C C . LEU A 1 89 ? 14.800 -4.532 -9.214 1.00 93.69 89 LEU A C 1
ATOM 695 O O . LEU A 1 89 ? 15.301 -5.657 -9.157 1.00 93.69 89 LEU A O 1
ATOM 699 N N . ALA A 1 90 ? 14.785 -3.794 -10.321 1.00 95.56 90 ALA A N 1
ATOM 700 C CA . ALA A 1 90 ? 15.324 -4.190 -11.621 1.00 95.56 90 ALA A CA 1
ATOM 701 C C . ALA A 1 90 ? 16.864 -4.092 -11.671 1.00 95.56 90 ALA A C 1
ATOM 703 O O . ALA A 1 90 ? 17.434 -3.334 -12.454 1.00 95.56 90 ALA A O 1
ATOM 704 N N . ASN A 1 91 ? 17.561 -4.828 -10.800 1.00 93.19 91 ASN A N 1
ATOM 705 C CA . ASN A 1 91 ? 19.028 -4.771 -10.695 1.00 93.19 91 ASN A CA 1
ATOM 706 C C . ASN A 1 91 ? 19.756 -5.279 -11.956 1.00 93.19 91 ASN A C 1
ATOM 708 O O . ASN A 1 91 ? 20.922 -4.953 -12.163 1.00 93.19 91 ASN A O 1
ATOM 712 N N . ASP A 1 92 ? 19.085 -6.076 -12.787 1.00 94.38 92 ASP A N 1
ATOM 713 C CA . ASP A 1 92 ? 19.551 -6.540 -14.100 1.00 94.38 92 ASP A CA 1
ATOM 714 C C . ASP A 1 92 ? 19.142 -5.599 -15.250 1.00 94.38 92 ASP A C 1
ATOM 716 O O . ASP A 1 92 ? 19.451 -5.862 -16.412 1.00 94.38 92 ASP A O 1
ATOM 720 N N . GLY A 1 93 ? 18.466 -4.491 -14.928 1.00 95.00 93 GLY A N 1
ATOM 721 C CA . GLY A 1 93 ? 17.954 -3.517 -15.882 1.00 95.00 93 GLY A CA 1
ATOM 722 C C . GLY A 1 93 ? 16.649 -3.923 -16.567 1.00 95.00 93 GLY A C 1
ATOM 723 O O . GLY A 1 93 ? 16.210 -3.181 -17.442 1.00 95.00 93 GLY A O 1
ATOM 724 N N . LEU A 1 94 ? 16.026 -5.046 -16.195 1.00 96.50 94 LEU A N 1
ATOM 725 C CA . LEU A 1 94 ? 14.775 -5.534 -16.780 1.00 96.50 94 LEU A CA 1
ATOM 726 C C . LEU A 1 94 ? 13.591 -5.252 -15.850 1.00 96.50 94 LEU A C 1
ATOM 728 O O . LEU A 1 94 ? 13.654 -5.486 -14.644 1.00 96.50 94 LEU A O 1
ATOM 732 N N . CYS A 1 95 ? 12.497 -4.731 -16.397 1.00 96.88 95 CYS A N 1
ATOM 733 C CA . CYS A 1 95 ? 11.430 -4.133 -15.599 1.00 96.88 95 CYS A CA 1
ATOM 734 C C . CYS A 1 95 ? 10.025 -4.448 -16.119 1.00 96.88 95 CYS A C 1
ATOM 736 O O . CYS A 1 95 ? 9.835 -4.948 -17.223 1.00 96.88 95 CYS A O 1
ATOM 738 N N . GLY A 1 96 ? 9.015 -4.140 -15.305 1.00 95.06 96 GLY A N 1
ATOM 739 C CA . GLY A 1 96 ? 7.609 -4.246 -15.683 1.00 95.06 96 GLY A CA 1
ATOM 740 C C . GLY A 1 96 ? 7.034 -5.664 -15.620 1.00 95.06 96 GLY A C 1
ATOM 741 O O . GLY A 1 96 ? 7.582 -6.557 -14.969 1.00 95.06 96 GLY A O 1
ATOM 742 N N . LEU A 1 97 ? 5.870 -5.855 -16.250 1.00 93.94 97 LEU A N 1
ATOM 743 C CA . LEU A 1 97 ? 5.037 -7.059 -16.111 1.00 93.94 97 LEU A CA 1
ATOM 744 C C . LEU A 1 97 ? 5.768 -8.375 -16.427 1.00 93.94 97 LEU A C 1
ATOM 746 O O . LEU A 1 97 ? 5.660 -9.298 -15.615 1.00 93.94 97 LEU A O 1
ATOM 750 N N . PRO A 1 98 ? 6.542 -8.492 -17.528 1.00 96.06 98 PRO A N 1
ATOM 751 C CA . PRO A 1 98 ? 7.263 -9.728 -17.843 1.00 96.06 98 PRO A CA 1
ATOM 752 C C . PRO A 1 98 ? 8.319 -10.098 -16.794 1.00 96.06 98 PRO A C 1
ATOM 754 O O . PRO A 1 98 ? 8.682 -11.265 -16.664 1.00 96.06 98 PRO A O 1
ATOM 757 N N . HIS A 1 99 ? 8.776 -9.117 -16.014 1.00 95.19 99 HIS A N 1
ATOM 758 C CA . HIS A 1 99 ? 9.847 -9.244 -15.033 1.00 95.19 99 HIS A CA 1
ATOM 759 C C . HIS A 1 99 ? 9.311 -9.132 -13.600 1.00 95.19 99 HIS A C 1
ATOM 761 O O . HIS A 1 99 ? 9.889 -8.456 -12.755 1.00 95.19 99 HIS A O 1
ATOM 767 N N . ASN A 1 100 ? 8.183 -9.794 -13.309 1.00 94.00 100 ASN A N 1
ATOM 768 C CA . ASN A 1 100 ? 7.561 -9.829 -11.976 1.00 94.00 100 ASN A CA 1
ATOM 769 C C . ASN A 1 100 ? 7.251 -8.427 -11.408 1.00 94.00 100 ASN A C 1
ATOM 771 O O . ASN A 1 100 ? 7.425 -8.171 -10.215 1.00 94.00 100 ASN A O 1
ATOM 775 N N . ASN A 1 101 ? 6.819 -7.508 -12.279 1.00 94.88 101 ASN A N 1
ATOM 776 C CA . ASN A 1 101 ? 6.605 -6.096 -11.952 1.00 94.88 101 ASN A CA 1
ATOM 777 C C . ASN A 1 101 ? 7.842 -5.417 -11.344 1.00 94.88 101 ASN A C 1
ATOM 779 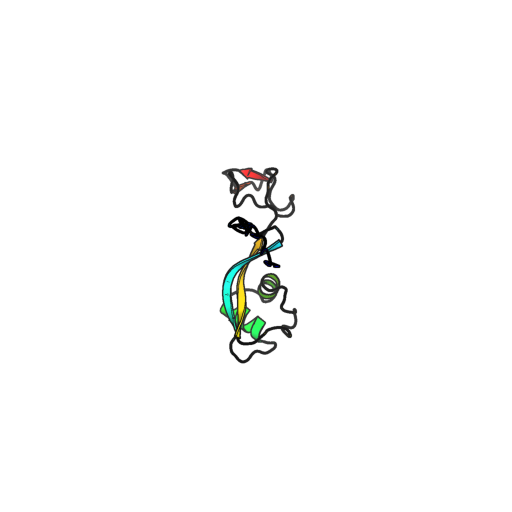O O . ASN A 1 101 ? 7.693 -4.512 -10.521 1.00 94.88 101 ASN A O 1
ATOM 783 N N . ALA A 1 102 ? 9.052 -5.848 -11.720 1.00 95.75 102 ALA A N 1
ATOM 784 C CA . ALA A 1 102 ? 10.278 -5.226 -11.247 1.00 95.75 102 ALA A CA 1
ATOM 785 C C . ALA A 1 102 ? 10.294 -3.731 -11.592 1.00 95.75 102 ALA A C 1
ATOM 787 O O . ALA A 1 102 ? 9.904 -3.316 -12.687 1.00 95.75 102 ALA A O 1
ATOM 788 N N . SER A 1 103 ? 10.727 -2.922 -10.632 1.00 94.38 103 SER A N 1
ATOM 789 C CA . SER A 1 103 ? 10.737 -1.471 -10.723 1.00 94.38 103 SER A CA 1
ATOM 790 C C . SER A 1 103 ? 12.153 -0.941 -10.869 1.00 94.38 103 SER A C 1
ATOM 792 O O . SER A 1 103 ? 13.083 -1.392 -10.198 1.00 94.38 103 SER A O 1
ATOM 794 N N . CYS A 1 104 ? 12.281 0.072 -11.718 1.00 95.12 104 CYS A N 1
ATOM 795 C CA . CYS A 1 104 ? 13.486 0.875 -11.874 1.00 95.12 104 CYS A CA 1
ATOM 796 C C . CYS A 1 104 ? 13.581 1.991 -10.812 1.00 95.12 104 CYS A C 1
ATOM 798 O O . CYS A 1 104 ? 14.605 2.665 -10.694 1.00 95.12 104 CYS A O 1
ATOM 800 N N . ALA A 1 105 ? 12.516 2.196 -10.026 1.00 90.44 105 ALA A N 1
ATOM 801 C CA . ALA A 1 105 ? 12.455 3.251 -9.026 1.00 90.44 105 ALA A CA 1
ATOM 802 C C . ALA A 1 105 ? 13.539 3.059 -7.953 1.00 90.44 105 ALA A C 1
ATOM 804 O O . ALA A 1 105 ? 13.565 2.051 -7.249 1.00 90.44 105 ALA A O 1
ATOM 805 N N . GLY A 1 106 ? 14.412 4.054 -7.811 1.00 85.88 106 GLY A N 1
ATOM 806 C CA . GLY A 1 106 ? 15.563 4.027 -6.903 1.00 85.88 106 GLY A CA 1
ATOM 807 C C . GLY A 1 106 ? 16.902 3.631 -7.542 1.00 85.88 106 GLY A C 1
ATOM 808 O O . GLY A 1 106 ? 17.900 3.633 -6.828 1.00 85.88 106 GLY A O 1
ATOM 809 N N . LEU A 1 107 ? 16.952 3.345 -8.850 1.00 89.38 107 LEU A N 1
ATOM 810 C CA . LEU A 1 107 ? 18.189 3.060 -9.602 1.00 89.38 107 LEU A CA 1
ATOM 811 C C . LEU A 1 107 ? 18.678 4.276 -10.418 1.00 89.38 107 LEU A C 1
ATOM 813 O O . LEU A 1 107 ? 18.002 5.294 -10.507 1.00 89.38 107 LEU A O 1
ATOM 817 N N . ASP A 1 108 ? 19.834 4.192 -11.080 1.00 89.31 108 ASP A N 1
ATOM 818 C CA . ASP A 1 108 ? 20.353 5.298 -11.915 1.00 89.31 108 ASP A CA 1
ATOM 819 C C . ASP A 1 108 ? 19.420 5.679 -13.083 1.00 89.31 108 ASP A C 1
ATOM 821 O O . ASP A 1 108 ? 19.437 6.811 -13.571 1.00 89.31 108 ASP A O 1
ATOM 825 N N . LYS A 1 109 ? 18.605 4.722 -13.538 1.00 92.25 109 LYS A N 1
ATOM 826 C CA . LYS A 1 109 ? 17.586 4.860 -14.584 1.00 92.25 109 LYS A CA 1
ATOM 827 C C . LYS A 1 109 ? 16.238 4.545 -13.957 1.00 92.25 109 LYS A C 1
ATOM 829 O O . LYS A 1 109 ? 16.067 3.438 -13.471 1.00 92.25 109 LYS A O 1
ATOM 834 N N . GLN A 1 110 ? 15.330 5.518 -13.916 1.00 92.38 110 GLN A N 1
ATOM 835 C CA . GLN A 1 110 ? 14.111 5.456 -13.094 1.00 92.38 110 GLN A CA 1
ATOM 836 C C . GLN A 1 110 ? 12.866 5.034 -13.883 1.00 92.38 110 GLN A C 1
ATOM 838 O O . GLN A 1 110 ? 11.893 4.578 -13.283 1.00 92.38 110 GLN A O 1
ATOM 843 N N . CYS A 1 111 ? 12.884 5.181 -15.209 1.00 94.19 111 CYS A N 1
ATOM 844 C CA . CYS A 1 111 ? 11.757 4.853 -16.075 1.00 94.19 111 CYS A CA 1
ATOM 845 C C . CYS A 1 111 ? 11.857 3.397 -16.523 1.00 94.19 111 CYS A C 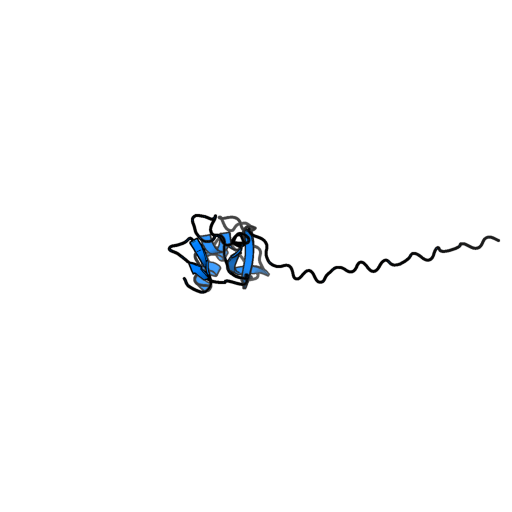1
ATOM 847 O O . CYS A 1 111 ? 12.952 2.905 -16.794 1.00 94.19 111 CYS A O 1
ATOM 849 N N . CYS A 1 112 ? 10.717 2.718 -16.606 1.00 95.88 112 CYS A N 1
ATOM 850 C CA . CYS A 1 112 ? 10.624 1.412 -17.240 1.00 95.88 112 CYS A CA 1
ATOM 851 C C . CYS A 1 112 ? 10.017 1.595 -18.625 1.00 95.88 112 CYS A C 1
ATOM 853 O O . CYS A 1 112 ? 8.855 1.991 -18.706 1.00 95.88 112 CYS A O 1
ATOM 855 N N . ASN A 1 113 ? 10.781 1.314 -19.682 1.00 95.00 113 ASN A N 1
ATOM 856 C CA . ASN A 1 113 ? 10.253 1.444 -21.032 1.00 95.00 113 ASN A CA 1
ATOM 857 C C . ASN A 1 113 ? 9.263 0.309 -21.337 1.00 95.00 113 ASN A C 1
ATOM 859 O O . ASN A 1 113 ? 9.583 -0.867 -21.154 1.00 95.00 113 ASN A O 1
ATOM 863 N N . SER A 1 114 ? 8.062 0.653 -21.796 1.00 92.94 114 SER A N 1
ATOM 864 C CA . SER A 1 114 ? 6.976 -0.318 -22.014 1.00 92.94 114 SER A CA 1
ATOM 865 C C . SER A 1 114 ? 7.112 -1.167 -23.287 1.00 92.94 114 SER A C 1
ATOM 867 O O . SER A 1 114 ? 6.470 -2.214 -23.396 1.00 92.94 114 SER A O 1
ATOM 869 N N . GLU A 1 115 ? 7.957 -0.754 -24.235 1.00 93.94 115 GLU A N 1
ATOM 870 C CA . GLU A 1 115 ? 8.226 -1.485 -25.478 1.00 93.94 115 GLU A CA 1
ATOM 871 C C . GLU A 1 115 ? 9.374 -2.487 -25.303 1.00 93.94 115 GLU A C 1
ATOM 873 O O . GLU A 1 115 ? 9.285 -3.634 -25.746 1.00 93.94 115 GLU A O 1
ATOM 878 N N . THR A 1 116 ? 10.454 -2.062 -24.644 1.00 95.31 116 THR A N 1
ATOM 879 C CA . THR A 1 116 ? 11.683 -2.848 -24.478 1.00 95.31 116 THR A CA 1
ATOM 880 C C . THR A 1 116 ? 11.760 -3.581 -23.145 1.00 95.31 116 THR A C 1
ATOM 882 O O . THR A 1 116 ? 12.569 -4.499 -23.022 1.00 95.31 116 THR A O 1
ATOM 885 N N . TRP A 1 117 ? 10.943 -3.200 -22.157 1.00 96.06 117 TRP A N 1
ATOM 886 C CA . TRP A 1 117 ? 10.980 -3.717 -20.782 1.00 96.06 117 TRP A CA 1
ATOM 887 C C . TRP A 1 117 ? 12.331 -3.521 -20.089 1.00 96.06 117 TRP A C 1
ATOM 889 O O . TRP A 1 117 ? 12.741 -4.320 -19.246 1.00 96.06 117 TRP A O 1
ATOM 899 N N . THR A 1 118 ? 13.027 -2.436 -20.434 1.00 96.12 118 THR A N 1
ATOM 900 C CA . THR A 1 118 ? 14.329 -2.084 -19.860 1.00 96.12 118 THR A CA 1
ATOM 901 C C . THR A 1 118 ? 14.276 -0.770 -19.098 1.00 96.12 118 THR A C 1
ATOM 903 O O . THR A 1 118 ? 13.604 0.173 -19.520 1.00 96.12 118 THR A O 1
ATOM 906 N N . CYS A 1 119 ? 15.051 -0.671 -18.019 1.00 96.31 119 CYS A N 1
ATOM 907 C CA . CYS A 1 119 ? 15.231 0.582 -17.302 1.00 96.31 119 CYS A CA 1
ATOM 908 C C . CYS A 1 119 ? 15.958 1.614 -18.168 1.00 96.31 119 CYS A C 1
ATOM 910 O O . CYS A 1 119 ? 17.034 1.361 -18.712 1.00 96.31 119 CYS A O 1
ATOM 912 N N . GLY A 1 120 ? 15.385 2.808 -18.249 1.00 93.88 120 GLY A N 1
ATOM 913 C CA . GLY A 1 120 ? 15.887 3.914 -19.046 1.00 93.88 120 GLY A CA 1
ATOM 914 C C . GLY A 1 120 ? 15.544 5.268 -18.436 1.00 93.88 120 GLY A C 1
ATOM 915 O O . GLY A 1 120 ? 15.075 5.381 -17.302 1.00 93.88 120 GLY A O 1
ATOM 916 N N . ASN A 1 121 ? 15.824 6.315 -19.204 1.00 87.50 121 ASN A N 1
ATOM 917 C CA . ASN A 1 121 ? 15.363 7.673 -18.903 1.00 87.50 121 ASN A CA 1
ATOM 918 C C . ASN A 1 121 ? 14.054 8.011 -19.635 1.00 87.50 121 ASN A C 1
ATOM 920 O O . ASN A 1 121 ? 13.520 9.100 -19.452 1.00 87.50 121 ASN A O 1
ATOM 924 N N . GLU A 1 122 ? 13.594 7.104 -20.492 1.00 80.62 122 GLU A N 1
ATOM 925 C CA . GLU A 1 122 ? 12.424 7.246 -21.348 1.00 80.62 122 GLU A CA 1
ATOM 926 C C . GLU A 1 122 ? 11.480 6.075 -21.045 1.00 80.62 122 GLU A C 1
ATOM 928 O O . GLU A 1 122 ? 11.940 4.980 -20.698 1.00 80.62 122 GLU A O 1
ATOM 933 N N . GLU A 1 123 ? 10.177 6.352 -21.087 1.00 70.56 123 GLU A N 1
ATOM 934 C CA . GLU A 1 123 ? 9.081 5.402 -20.816 1.00 70.56 123 GLU A CA 1
ATOM 935 C C . GLU A 1 123 ? 8.681 4.589 -22.057 1.00 70.56 123 GLU A C 1
ATOM 937 O O . GLU A 1 123 ? 9.113 4.963 -23.167 1.00 70.56 123 GLU A O 1
#

pLDDT: mean 87.71, std 17.32, range [35.31, 98.69]

Organism: NCBI:txid97972

Radius of gyration: 22.97 Å; chains: 1; bounding box: 62×20×75 Å